Protein AF-A0A956URP0-F1 (afdb_monomer)

pLDDT: mean 77.07, std 15.55, range [36.69, 97.06]

Sequence (169 aa):
MEPCAAPTASGQPCRWKKDQCPVPAHARWRERQRGQHPAAPRPEMAPIPVPGDQSLPLPVQARDIPGVAWWAVEQLATGGMEGREGGVYSTLLRVLLACNPEDGADADVLAEIELRGRLMHGLPPSTPGQWNLLETRFSVEAVTEVRRWAALFEADALDVVDPSLFRDR

Foldseek 3Di:
DDALQDQDPVRGGHRHRNVPDPDVVSVVVVVVVVPDDPPDPPPPPPPPPPPPDPPDPPCVVVVPLVVLLVVLVVCVVVVVDDPVRSVVSVLVSLLSVQPDPPPPRDPLSVLVSVLVVCVVVLHADDDPVSLVNCVVPDDPVVSVVSVVSNVVVVVVVVVVVDPVVPPPD

Nearest PDB structures (foldseek):
  4v8p-assembly4_GO  TM=3.324E-01  e=3.232E+00  Tetrahymena thermophila
  4v8p-assembly1_BO  TM=2.557E-01  e=1.927E+00  Tetrahymena thermophila
  4v8p-assembly3_EO  TM=3.461E-01  e=4.831E+00  Tetrahymena thermophila

Mean predicted aligned error: 17.93 Å

Secondary structure (DSSP, 8-state):
--B--PBPTTSPBP-SBGGG---HHHHHHHHHHHHS---------------TT----HHHHTT-HHHHHHHHHHHHHHTSS-HHHHHHHHHHHHHHHHT-GGG---HHHHHHHHHHHHHHTT----SHHHHHHHHHHS-HHHHHHHHHHHHHHHHHHHHHH-TTTTTT-

Radius of gyration: 25.31 Å; Cα contacts (8 Å, |Δi|>4): 95; chains: 1; bounding box: 33×64×54 Å

Structure (mmCIF, N/CA/C/O backbone):
data_AF-A0A956URP0-F1
#
_entry.id   AF-A0A956URP0-F1
#
loop_
_atom_site.group_PDB
_atom_site.id
_atom_site.type_symbol
_atom_site.label_atom_id
_atom_site.label_alt_id
_atom_site.label_comp_id
_atom_site.label_asym_id
_atom_site.label_entity_id
_atom_site.label_seq_id
_atom_site.pdbx_PDB_ins_code
_atom_site.Cartn_x
_atom_site.Cartn_y
_atom_site.Cartn_z
_atom_site.occupancy
_atom_site.B_iso_or_equiv
_atom_site.auth_seq_id
_atom_site.auth_comp_id
_atom_site.auth_asym_id
_atom_site.auth_atom_id
_atom_site.pdbx_PDB_model_num
ATOM 1 N N . MET A 1 1 ? 11.713 -50.446 14.940 1.00 73.12 1 MET A N 1
ATOM 2 C CA . MET A 1 1 ? 10.733 -49.656 15.723 1.00 73.12 1 MET A CA 1
ATOM 3 C C . MET A 1 1 ? 10.700 -48.261 15.139 1.00 73.12 1 MET A C 1
ATOM 5 O O . MET A 1 1 ? 11.759 -47.656 15.035 1.00 73.12 1 MET A O 1
ATOM 9 N N . GLU A 1 2 ? 9.530 -47.783 14.723 1.00 85.88 2 GLU A N 1
ATOM 10 C CA . GLU A 1 2 ? 9.404 -46.454 14.117 1.00 85.88 2 GLU A CA 1
ATOM 11 C C . GLU A 1 2 ? 9.597 -45.342 15.169 1.00 85.88 2 GLU A C 1
ATOM 13 O O . GLU A 1 2 ? 9.026 -45.426 16.268 1.00 85.88 2 GLU A O 1
ATOM 18 N N . PRO A 1 3 ? 10.397 -44.304 14.873 1.00 90.00 3 PRO A N 1
ATOM 19 C CA . PRO A 1 3 ? 10.468 -43.111 15.706 1.00 90.00 3 PRO A CA 1
ATOM 20 C C . PRO A 1 3 ? 9.177 -42.285 15.593 1.00 90.00 3 PRO A C 1
ATOM 22 O O . PRO A 1 3 ? 8.418 -42.391 14.635 1.00 90.00 3 PRO A O 1
ATOM 25 N N . CYS A 1 4 ? 8.927 -41.442 16.591 1.00 90.62 4 CYS A N 1
ATOM 26 C CA . CYS A 1 4 ? 7.770 -40.557 16.677 1.00 90.62 4 CYS A CA 1
ATOM 27 C C . CYS A 1 4 ? 7.693 -39.557 15.511 1.00 90.62 4 CYS A C 1
ATOM 29 O O . CYS A 1 4 ? 6.600 -39.319 15.000 1.00 90.62 4 CYS A O 1
ATOM 31 N N . ALA A 1 5 ? 8.834 -38.967 15.134 1.00 91.38 5 ALA A N 1
ATOM 32 C CA . ALA A 1 5 ? 9.014 -38.011 14.036 1.00 91.38 5 ALA A CA 1
ATOM 33 C C . ALA A 1 5 ? 8.192 -36.704 14.100 1.00 91.38 5 ALA A C 1
ATOM 35 O O . ALA A 1 5 ? 8.392 -35.833 13.259 1.00 91.38 5 ALA A O 1
ATOM 36 N N . ALA A 1 6 ? 7.329 -36.516 15.103 1.00 89.25 6 ALA A N 1
ATOM 37 C CA . ALA A 1 6 ? 6.600 -35.264 15.297 1.00 89.25 6 ALA A CA 1
ATOM 38 C C . ALA A 1 6 ? 7.568 -34.080 15.516 1.00 89.25 6 ALA A C 1
ATOM 40 O O . ALA A 1 6 ? 8.585 -34.264 16.196 1.00 89.25 6 ALA A O 1
ATOM 41 N N . PRO A 1 7 ? 7.275 -32.886 14.972 1.00 92.88 7 PRO A N 1
ATOM 42 C CA . PRO A 1 7 ? 8.137 -31.718 15.125 1.00 92.88 7 PRO A CA 1
ATOM 43 C C . PRO A 1 7 ? 8.161 -31.243 16.584 1.00 92.88 7 PRO A C 1
ATOM 45 O O . PRO A 1 7 ? 7.116 -31.112 17.221 1.00 92.88 7 PRO A O 1
ATOM 48 N N . THR A 1 8 ? 9.355 -30.987 17.118 1.00 90.12 8 THR A N 1
ATOM 49 C CA . THR A 1 8 ? 9.550 -30.384 18.445 1.00 90.12 8 THR A CA 1
ATOM 50 C C . THR A 1 8 ? 9.519 -28.854 18.366 1.00 90.12 8 THR A C 1
ATOM 52 O O . THR A 1 8 ? 9.571 -28.277 17.283 1.00 90.12 8 THR A O 1
ATOM 55 N N . ALA A 1 9 ? 9.513 -28.173 19.519 1.00 85.19 9 ALA A N 1
ATOM 56 C CA . ALA A 1 9 ? 9.596 -26.707 19.586 1.00 85.19 9 ALA A CA 1
ATOM 57 C C . ALA A 1 9 ? 10.854 -26.125 18.905 1.00 85.19 9 ALA A C 1
ATOM 59 O O . ALA A 1 9 ? 10.840 -24.989 18.450 1.00 85.19 9 ALA A O 1
ATOM 60 N N . SER A 1 10 ? 11.931 -26.909 18.797 1.00 86.50 10 SER A N 1
ATOM 61 C CA . SER A 1 10 ? 13.161 -26.538 18.084 1.00 86.50 10 SER A CA 1
ATOM 62 C C . SER A 1 10 ? 13.133 -26.851 16.580 1.00 86.50 10 SER A C 1
ATOM 64 O O . SER A 1 10 ? 14.160 -26.735 15.915 1.00 86.50 10 SER A O 1
ATOM 66 N N . GLY A 1 11 ? 11.999 -27.312 16.042 1.00 85.31 11 GLY A N 1
ATOM 67 C CA . GLY A 1 11 ? 11.838 -27.689 14.634 1.00 85.31 11 GLY A CA 1
ATOM 68 C C . GLY A 1 11 ? 12.468 -29.032 14.245 1.00 85.31 11 GLY A C 1
ATOM 69 O O . GLY A 1 11 ? 12.371 -29.443 13.093 1.00 85.31 11 GLY A O 1
ATOM 70 N N . GLN A 1 12 ? 13.097 -29.743 15.185 1.00 91.81 12 GLN A N 1
ATOM 71 C CA . GLN A 1 12 ? 13.715 -31.049 14.938 1.00 91.81 12 GLN A CA 1
ATOM 72 C C . GLN A 1 12 ? 12.698 -32.194 15.111 1.00 91.81 12 GLN A C 1
ATOM 74 O O . GLN A 1 12 ? 11.746 -32.066 15.882 1.00 91.81 12 GLN A O 1
ATOM 79 N N . PRO A 1 13 ? 12.873 -33.347 14.439 1.00 90.00 13 PRO A N 1
ATOM 80 C CA . PRO A 1 13 ? 11.963 -34.476 14.598 1.00 90.00 13 PRO A CA 1
ATOM 81 C C . PRO A 1 13 ? 12.166 -35.184 15.944 1.00 90.00 13 PRO A C 1
ATOM 83 O O . PRO A 1 13 ? 13.289 -35.457 16.382 1.00 90.00 13 PRO A O 1
ATOM 86 N N . CYS A 1 14 ? 11.061 -35.543 16.597 1.00 92.06 14 CYS A N 1
ATOM 87 C CA . CYS A 1 14 ? 11.074 -36.278 17.855 1.00 92.06 14 CYS A CA 1
ATOM 88 C C . CYS A 1 14 ? 11.688 -37.679 17.681 1.00 92.06 14 CYS A C 1
ATOM 90 O O . CYS A 1 14 ? 11.222 -38.487 16.875 1.00 92.06 14 CYS A O 1
ATOM 92 N N . ARG A 1 15 ? 12.701 -37.990 18.501 1.00 94.00 15 ARG A N 1
ATOM 93 C CA . ARG A 1 15 ? 13.474 -39.246 18.433 1.00 94.00 15 ARG A CA 1
ATOM 94 C C . ARG A 1 15 ? 12.940 -40.382 19.311 1.00 94.00 15 ARG A C 1
ATOM 96 O O . ARG A 1 15 ? 13.458 -41.493 19.243 1.00 94.00 15 ARG A O 1
ATOM 103 N N . TRP A 1 16 ? 11.925 -40.127 20.137 1.00 92.06 16 TRP A N 1
ATOM 104 C CA . TRP A 1 16 ? 11.304 -41.167 20.963 1.00 92.06 16 TRP A CA 1
ATOM 105 C C . TRP A 1 16 ? 10.658 -42.246 20.096 1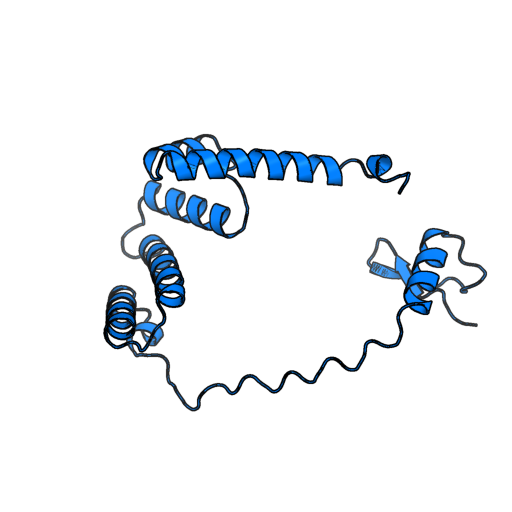.00 92.06 16 TRP A C 1
ATOM 107 O O . TRP A 1 16 ? 10.167 -41.957 19.006 1.00 92.06 16 TRP A O 1
ATOM 117 N N . LYS A 1 17 ? 10.601 -43.482 20.597 1.00 90.62 17 LYS A N 1
ATOM 118 C CA . LYS A 1 17 ? 9.817 -44.546 19.958 1.00 90.62 17 LYS A CA 1
ATOM 119 C C . LYS A 1 17 ? 8.337 -44.151 19.945 1.00 90.62 17 LYS A C 1
ATOM 121 O O . LYS A 1 17 ? 7.843 -43.599 20.927 1.00 90.62 17 LYS A O 1
ATOM 126 N N . LYS A 1 18 ? 7.639 -44.433 18.842 1.00 87.06 18 LYS A N 1
ATOM 127 C CA . LYS A 1 18 ? 6.239 -44.032 18.596 1.00 87.06 18 LYS A CA 1
ATOM 128 C C . LYS A 1 18 ? 5.293 -44.336 19.767 1.00 87.06 18 LYS A C 1
ATOM 130 O O . LYS A 1 18 ? 4.550 -43.445 20.175 1.00 87.06 18 LYS A O 1
ATOM 135 N N . ASP A 1 19 ? 5.402 -45.529 20.349 1.00 89.56 19 ASP A N 1
ATOM 136 C CA . ASP A 1 19 ? 4.528 -46.011 21.434 1.00 89.56 19 ASP A CA 1
ATOM 137 C C . ASP A 1 19 ? 5.022 -45.636 22.843 1.00 89.56 19 ASP A C 1
ATOM 139 O O . ASP A 1 19 ? 4.373 -45.939 23.836 1.00 89.56 19 ASP A O 1
ATOM 143 N N . GLN A 1 20 ? 6.179 -44.974 22.942 1.00 91.62 20 GLN A N 1
ATOM 144 C CA . GLN A 1 20 ? 6.798 -44.557 24.208 1.00 91.62 20 GLN A CA 1
ATOM 145 C C . GLN A 1 20 ? 6.994 -43.040 24.283 1.00 91.62 20 GLN A C 1
ATOM 147 O O . GLN A 1 20 ? 7.687 -42.546 25.166 1.00 91.62 20 GLN A O 1
ATOM 152 N N . CYS A 1 21 ? 6.448 -42.282 23.329 1.00 90.25 21 CYS A N 1
ATOM 153 C CA . CYS A 1 21 ? 6.606 -40.837 23.312 1.00 90.25 21 CYS A CA 1
ATOM 154 C C . CYS A 1 21 ? 5.754 -40.211 24.430 1.00 90.25 21 CYS A C 1
ATOM 156 O O . CYS A 1 21 ? 4.528 -40.317 24.364 1.00 90.25 21 CYS A O 1
ATOM 158 N N . PRO A 1 22 ? 6.360 -39.516 25.412 1.00 91.88 22 PRO A N 1
ATOM 159 C CA . PRO A 1 22 ? 5.632 -39.001 26.572 1.00 91.88 22 PRO A CA 1
ATOM 160 C C . PRO A 1 22 ? 4.809 -37.745 26.258 1.00 91.88 22 PRO A C 1
ATOM 162 O O . PRO A 1 22 ? 4.131 -37.232 27.138 1.00 91.88 22 PRO A O 1
ATOM 165 N N . VAL A 1 23 ? 4.886 -37.218 25.030 1.00 90.81 23 VAL A N 1
ATOM 166 C CA . VAL A 1 23 ? 4.262 -35.950 24.634 1.00 90.81 23 VAL A CA 1
ATOM 167 C C . VAL A 1 23 ? 2.902 -36.226 23.976 1.00 90.81 23 VAL A C 1
ATOM 169 O O . VAL A 1 23 ? 2.871 -36.666 22.821 1.00 90.81 23 VAL A O 1
ATOM 172 N N . PRO A 1 24 ? 1.763 -35.927 24.633 1.00 87.00 24 PRO 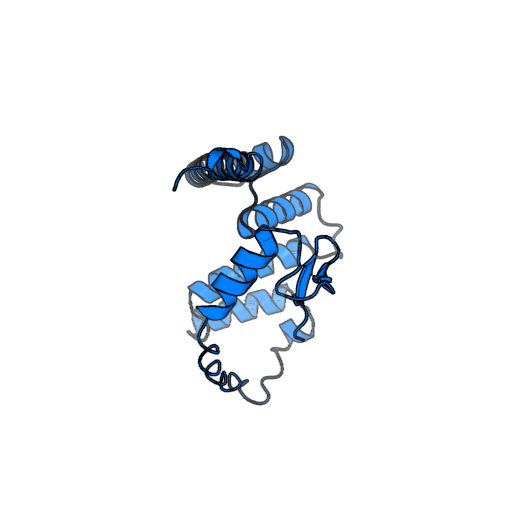A N 1
ATOM 173 C CA . PRO A 1 24 ? 0.436 -36.252 24.099 1.00 87.00 24 PRO A CA 1
ATOM 174 C C . PRO A 1 24 ? 0.118 -35.534 22.780 1.00 87.00 24 PRO A C 1
ATOM 176 O O . PRO A 1 24 ? -0.539 -36.089 21.900 1.00 87.00 24 PRO A O 1
ATOM 179 N N . ALA A 1 25 ? 0.648 -34.320 22.588 1.00 86.62 25 ALA A N 1
ATOM 180 C CA . ALA A 1 25 ? 0.493 -33.564 21.345 1.00 86.62 25 ALA A CA 1
ATOM 181 C C . ALA A 1 25 ? 1.086 -34.296 20.126 1.00 86.62 25 ALA A C 1
ATOM 183 O O . ALA A 1 25 ? 0.539 -34.209 19.025 1.00 86.62 25 ALA A O 1
ATOM 184 N N . HIS A 1 26 ? 2.155 -35.079 20.316 1.00 90.69 26 HIS A N 1
ATOM 185 C CA . HIS A 1 26 ? 2.747 -35.870 19.240 1.00 90.69 26 HIS A CA 1
ATOM 186 C C . HIS A 1 26 ? 1.845 -37.035 18.812 1.00 90.69 26 HIS A C 1
ATOM 188 O O . HIS A 1 26 ? 1.843 -37.396 17.637 1.00 90.69 26 HIS A O 1
ATOM 194 N N . ALA A 1 27 ? 1.057 -37.613 19.727 1.00 85.69 27 ALA A N 1
ATOM 195 C CA . ALA A 1 27 ? 0.080 -38.644 19.377 1.00 85.69 27 ALA A CA 1
ATOM 196 C C . ALA A 1 27 ? -1.015 -38.081 18.456 1.00 85.69 27 ALA A C 1
ATOM 198 O O . ALA A 1 27 ? -1.244 -38.627 17.377 1.00 85.69 27 ALA A O 1
ATOM 199 N N . ARG A 1 28 ? -1.573 -36.914 18.809 1.00 84.75 28 ARG A N 1
ATOM 200 C CA . ARG A 1 28 ? -2.571 -36.197 17.993 1.00 84.75 28 ARG A CA 1
ATOM 201 C C . ARG A 1 28 ? -2.020 -35.741 16.639 1.00 84.75 28 ARG A C 1
ATOM 203 O O . ARG A 1 28 ? -2.733 -35.747 15.640 1.00 84.75 28 ARG A O 1
ATOM 210 N N . TRP A 1 29 ? -0.749 -35.329 16.578 1.00 86.25 29 TRP A N 1
ATOM 211 C CA . TRP A 1 29 ? -0.082 -35.017 15.307 1.00 86.25 29 TRP A CA 1
ATOM 212 C C . TRP A 1 29 ? -0.020 -36.252 14.395 1.00 86.25 29 TRP A C 1
ATOM 214 O O . TRP A 1 29 ? -0.406 -36.165 13.232 1.00 86.25 29 TRP A O 1
ATOM 224 N N . ARG A 1 30 ? 0.363 -37.422 14.929 1.00 85.19 30 ARG A N 1
ATOM 225 C CA . ARG A 1 30 ? 0.405 -38.681 14.160 1.00 85.19 30 ARG A CA 1
ATOM 226 C C . ARG A 1 30 ? -0.976 -39.152 13.702 1.00 85.19 30 ARG A C 1
ATOM 228 O O . ARG A 1 30 ? -1.087 -39.744 12.635 1.00 85.19 30 ARG A O 1
ATOM 235 N N . GLU A 1 31 ? -2.020 -38.936 14.497 1.00 82.00 31 GLU A N 1
ATOM 236 C CA . GLU A 1 31 ? -3.405 -39.234 14.099 1.00 82.00 31 GLU A CA 1
ATOM 237 C C . GLU A 1 31 ? -3.868 -38.345 12.942 1.00 82.00 31 GLU A C 1
ATOM 239 O O . GLU A 1 31 ? -4.399 -38.863 11.962 1.00 82.00 31 GLU A O 1
ATOM 244 N N . ARG A 1 32 ? -3.559 -37.040 12.982 1.00 81.06 32 ARG A N 1
ATOM 245 C CA . ARG A 1 32 ? -3.823 -36.120 11.860 1.00 81.06 32 ARG A CA 1
ATOM 246 C C . ARG A 1 32 ? -3.083 -36.523 10.585 1.00 81.06 32 ARG A C 1
ATOM 248 O O . ARG A 1 32 ? -3.661 -36.459 9.508 1.00 81.06 32 ARG A O 1
ATOM 255 N N . GLN A 1 33 ? -1.841 -36.992 10.709 1.00 80.88 33 GLN A N 1
ATOM 256 C CA . GLN A 1 33 ? -1.064 -37.511 9.578 1.00 80.88 33 GLN A CA 1
ATOM 257 C C . GLN A 1 33 ? -1.623 -38.839 9.036 1.00 80.88 33 GLN A C 1
ATOM 259 O O . GLN A 1 33 ? -1.568 -39.072 7.838 1.00 80.88 33 GLN A O 1
ATOM 264 N N . ARG A 1 34 ? -2.210 -39.697 9.886 1.00 74.25 34 ARG A N 1
ATOM 265 C CA . ARG A 1 34 ? -2.844 -40.958 9.450 1.00 74.25 34 ARG A CA 1
ATOM 266 C C . ARG A 1 34 ? -4.139 -40.755 8.657 1.00 74.25 34 ARG A C 1
ATOM 268 O O . ARG A 1 34 ? -4.463 -41.610 7.843 1.00 74.25 34 ARG A O 1
ATOM 275 N N . GLY A 1 35 ? -4.862 -39.659 8.896 1.00 65.81 35 GLY A N 1
ATOM 276 C CA . GLY A 1 35 ? -6.058 -39.279 8.131 1.00 65.81 35 GLY A CA 1
ATOM 277 C C . GLY A 1 35 ? -5.764 -38.462 6.867 1.00 65.81 35 GLY A C 1
ATOM 278 O O . GLY A 1 35 ? -6.636 -38.316 6.013 1.00 65.81 35 GLY A O 1
ATOM 279 N N . GLN A 1 36 ? -4.541 -37.945 6.722 1.00 59.47 36 GLN A N 1
ATOM 280 C CA . GLN A 1 36 ? -4.076 -37.380 5.463 1.00 59.47 36 GLN A CA 1
ATOM 281 C C . GLN A 1 36 ? -3.733 -38.549 4.538 1.00 59.47 36 GLN A C 1
ATOM 283 O O . GLN A 1 36 ? -2.650 -39.128 4.610 1.00 59.47 36 GLN A O 1
ATOM 288 N N . HIS A 1 37 ? -4.678 -38.907 3.663 1.00 53.88 37 HIS A N 1
ATOM 289 C CA . HIS A 1 37 ? -4.347 -39.627 2.435 1.00 53.88 37 HIS A CA 1
ATOM 290 C C . HIS A 1 37 ? -3.105 -38.973 1.810 1.00 53.88 37 HIS A C 1
ATOM 292 O O . HIS A 1 37 ? -2.988 -37.744 1.906 1.00 53.88 37 HIS A O 1
ATOM 298 N N . PRO A 1 38 ? -2.182 -39.743 1.192 1.00 53.50 38 PRO A N 1
ATOM 299 C CA . PRO A 1 38 ? -1.079 -39.141 0.454 1.00 53.50 38 PRO A CA 1
ATOM 300 C C . PRO A 1 38 ? -1.696 -38.072 -0.434 1.00 53.50 38 PRO A C 1
ATOM 302 O O . PRO A 1 38 ? -2.637 -38.377 -1.172 1.00 53.50 38 PRO A O 1
ATOM 305 N N . ALA A 1 39 ? -1.265 -36.818 -0.245 1.00 52.75 39 ALA A N 1
ATOM 306 C CA . ALA A 1 39 ? -1.786 -35.701 -1.010 1.00 52.75 39 ALA A CA 1
ATOM 307 C C . ALA A 1 39 ? -1.819 -36.166 -2.462 1.00 52.75 39 ALA A C 1
ATOM 309 O O . ALA A 1 39 ? -0.788 -36.634 -2.961 1.00 52.75 39 ALA A O 1
ATOM 310 N N . ALA A 1 40 ? -3.006 -36.142 -3.085 1.00 51.38 40 ALA A N 1
ATOM 311 C CA . ALA A 1 40 ? -3.118 -36.422 -4.508 1.00 51.38 40 ALA A CA 1
ATOM 312 C C . ALA A 1 40 ? -1.967 -35.666 -5.178 1.00 51.38 40 ALA A C 1
ATOM 314 O O . ALA A 1 40 ? -1.750 -34.510 -4.785 1.00 51.38 40 ALA A O 1
ATOM 315 N N . PRO A 1 41 ? -1.172 -36.320 -6.051 1.00 51.72 41 PRO A N 1
ATOM 316 C CA . PRO A 1 41 ? -0.010 -35.686 -6.650 1.00 51.72 41 PRO A CA 1
ATOM 317 C C . PRO A 1 41 ? -0.463 -34.314 -7.107 1.00 51.72 41 PRO A C 1
ATOM 319 O O . PRO A 1 41 ? -1.443 -34.205 -7.849 1.00 51.72 41 PRO A O 1
ATOM 322 N N . ARG A 1 42 ? 0.154 -33.285 -6.511 1.00 44.12 42 ARG A N 1
ATOM 323 C CA . ARG A 1 42 ? -0.163 -31.889 -6.792 1.00 44.12 42 ARG A CA 1
ATOM 324 C C . ARG A 1 42 ? -0.215 -31.826 -8.315 1.00 44.12 42 ARG A C 1
ATOM 326 O O . ARG A 1 42 ? 0.787 -32.257 -8.894 1.00 44.12 42 ARG A O 1
ATOM 333 N N . PRO A 1 43 ? -1.351 -31.455 -8.946 1.00 46.31 43 PRO A N 1
ATOM 334 C CA . PRO A 1 43 ? -1.419 -31.436 -10.397 1.00 46.31 43 PRO A CA 1
ATOM 335 C C . PRO A 1 43 ? -0.185 -30.675 -10.834 1.00 46.31 43 PRO A C 1
ATOM 337 O O . PRO A 1 43 ? 0.050 -29.575 -10.323 1.00 46.31 43 PRO A O 1
ATOM 340 N N . GLU A 1 44 ? 0.668 -31.352 -11.602 1.00 48.66 44 GLU A N 1
ATOM 341 C CA . GLU A 1 44 ? 1.907 -30.785 -12.094 1.00 48.66 44 GLU A CA 1
ATOM 342 C C . GLU A 1 44 ? 1.482 -29.469 -12.723 1.00 48.66 44 GLU A C 1
ATOM 344 O O . GLU A 1 44 ? 0.709 -29.461 -13.685 1.00 48.66 44 GLU A O 1
ATOM 349 N N . MET A 1 45 ? 1.809 -28.356 -12.055 1.00 43.38 45 MET A N 1
ATOM 350 C CA . MET A 1 45 ? 1.472 -27.050 -12.581 1.00 43.38 45 MET A CA 1
ATOM 351 C C . MET A 1 45 ? 2.254 -27.004 -13.870 1.00 43.38 45 MET A C 1
ATOM 353 O O . MET A 1 45 ? 3.481 -26.888 -13.827 1.00 43.38 45 MET A O 1
ATOM 357 N N . ALA A 1 46 ? 1.547 -27.178 -14.989 1.00 45.62 46 ALA A N 1
ATOM 358 C CA . ALA A 1 46 ? 2.126 -26.966 -16.293 1.00 45.62 46 ALA A CA 1
ATOM 359 C C . ALA A 1 46 ? 2.869 -25.633 -16.180 1.00 45.62 46 ALA A C 1
ATOM 361 O O . ALA A 1 46 ? 2.260 -24.670 -15.687 1.00 45.62 46 ALA A O 1
ATOM 362 N N . PRO A 1 47 ? 4.179 -25.589 -16.483 1.00 42.62 47 PRO A N 1
ATOM 363 C CA . PRO A 1 47 ? 4.924 -24.348 -16.412 1.00 42.62 47 PRO A CA 1
ATOM 364 C C . PRO A 1 47 ? 4.093 -23.309 -17.146 1.00 42.62 47 PRO A C 1
ATOM 366 O O . PRO A 1 47 ? 3.714 -23.539 -18.296 1.00 42.62 47 PRO A O 1
ATOM 369 N N . ILE A 1 48 ? 3.713 -22.240 -16.434 1.00 47.41 48 ILE A N 1
ATOM 370 C CA . ILE A 1 48 ? 2.965 -21.135 -17.030 1.00 47.41 48 ILE A CA 1
ATOM 371 C C . ILE A 1 48 ? 3.781 -20.770 -18.266 1.00 47.41 48 ILE A C 1
ATOM 373 O O . ILE A 1 48 ? 4.961 -20.449 -18.094 1.00 47.41 48 ILE A O 1
ATOM 377 N N . PRO A 1 49 ? 3.240 -20.934 -19.487 1.00 36.69 49 PRO A N 1
ATOM 378 C CA . PRO A 1 49 ? 4.007 -20.676 -20.685 1.00 36.69 49 PRO A CA 1
ATOM 379 C C . PRO A 1 49 ? 4.432 -19.219 -20.606 1.00 36.69 49 PRO A C 1
ATOM 381 O O . PRO A 1 49 ? 3.599 -18.324 -20.708 1.00 36.69 49 PRO A O 1
ATOM 384 N N . VAL A 1 50 ? 5.717 -18.993 -20.335 1.00 44.00 50 VAL A N 1
ATOM 385 C CA . VAL A 1 50 ? 6.315 -17.667 -20.412 1.00 44.00 50 VAL A CA 1
ATOM 386 C C . VAL A 1 50 ? 6.231 -17.323 -21.894 1.00 44.00 50 VAL A C 1
ATOM 388 O O . VAL A 1 50 ? 6.844 -18.041 -22.693 1.00 44.00 50 VAL A O 1
ATOM 391 N N . PRO A 1 51 ? 5.420 -16.332 -22.305 1.00 40.38 51 PRO A N 1
ATOM 392 C CA . PRO A 1 51 ? 5.339 -15.964 -23.709 1.00 40.38 51 PRO A CA 1
ATOM 393 C C . PRO A 1 51 ? 6.758 -15.664 -24.201 1.00 40.38 51 PRO A C 1
ATOM 395 O O . PRO A 1 51 ? 7.499 -14.933 -23.542 1.00 40.38 51 PRO A O 1
ATOM 398 N N . GLY A 1 52 ? 7.156 -16.317 -25.296 1.00 43.47 52 GLY A N 1
ATOM 399 C CA . GLY A 1 52 ? 8.536 -16.324 -25.776 1.00 43.47 52 GLY A CA 1
ATOM 400 C C . GLY A 1 52 ? 9.109 -14.923 -25.975 1.00 43.47 52 GLY A C 1
ATOM 401 O O . GLY A 1 52 ? 8.382 -14.018 -26.363 1.00 43.47 52 GLY A O 1
ATOM 402 N N . ASP A 1 53 ? 10.404 -14.785 -25.685 1.00 48.81 53 ASP A N 1
ATOM 403 C CA . ASP A 1 53 ? 11.289 -13.647 -25.982 1.00 48.81 53 ASP A CA 1
ATOM 404 C C . ASP A 1 53 ? 10.641 -12.249 -25.961 1.00 48.81 53 ASP A C 1
ATOM 406 O O . ASP A 1 53 ? 10.913 -11.392 -26.801 1.00 48.81 53 ASP A O 1
ATOM 410 N N . GLN A 1 54 ? 9.768 -11.984 -24.987 1.00 53.31 54 GLN A N 1
ATOM 411 C CA . GLN A 1 54 ? 9.337 -10.622 -24.711 1.00 53.31 54 GLN A CA 1
ATOM 412 C C . GLN A 1 54 ? 10.398 -9.995 -23.825 1.00 53.31 54 GLN A C 1
ATOM 414 O O . GLN A 1 54 ? 10.275 -9.944 -22.600 1.00 53.31 54 GLN A O 1
ATOM 419 N N . SER A 1 55 ? 11.483 -9.546 -24.460 1.00 67.31 55 SER A N 1
ATOM 420 C CA . SER A 1 55 ? 12.343 -8.544 -23.844 1.00 67.31 55 SER A CA 1
ATOM 421 C C . SER A 1 55 ? 11.430 -7.462 -23.259 1.00 67.31 55 SER A C 1
ATOM 423 O O . SER A 1 55 ? 10.545 -6.950 -23.949 1.00 67.31 55 SER A O 1
ATOM 425 N N . LEU A 1 56 ? 11.560 -7.207 -21.952 1.00 66.88 56 LEU A N 1
ATOM 426 C CA . LEU A 1 56 ? 10.740 -6.210 -21.263 1.00 66.88 56 LEU A CA 1
ATOM 427 C C . LEU A 1 56 ? 10.770 -4.905 -22.076 1.00 66.88 56 LEU A C 1
ATOM 429 O O . LEU A 1 56 ? 11.805 -4.601 -22.667 1.00 66.88 56 LEU A O 1
ATOM 433 N N . PRO A 1 57 ? 9.694 -4.114 -22.147 1.00 74.62 57 PRO A N 1
ATOM 434 C CA . PRO A 1 57 ? 9.739 -2.874 -22.911 1.00 74.62 57 PRO A CA 1
ATOM 435 C C . PRO A 1 57 ? 10.899 -1.996 -22.416 1.00 74.62 57 PRO A C 1
ATOM 437 O O . PRO A 1 57 ? 11.207 -1.971 -21.221 1.00 74.62 57 PRO A O 1
ATOM 440 N N . LEU A 1 58 ? 11.566 -1.301 -23.341 1.00 74.94 58 LEU A N 1
ATOM 441 C CA . LEU A 1 58 ? 12.765 -0.490 -23.082 1.00 74.94 58 LEU A CA 1
ATOM 442 C C . LEU A 1 58 ? 12.670 0.385 -21.818 1.00 74.94 58 LEU A C 1
ATOM 444 O O . LEU A 1 58 ? 13.619 0.355 -21.036 1.00 74.94 58 LEU A O 1
ATOM 448 N N . PRO A 1 59 ? 11.548 1.079 -21.538 1.00 72.19 59 PRO A N 1
ATOM 449 C CA . PRO A 1 59 ? 11.406 1.852 -20.305 1.00 72.19 59 PRO A CA 1
ATOM 450 C C . PRO A 1 59 ? 11.532 1.023 -19.023 1.00 72.19 59 PRO A C 1
ATOM 452 O O . PRO A 1 59 ? 12.135 1.466 -18.049 1.00 72.19 59 PRO A O 1
ATOM 455 N N . VAL A 1 60 ? 11.017 -0.211 -19.024 1.00 75.81 60 VAL A N 1
ATOM 456 C CA . VAL A 1 60 ? 11.128 -1.131 -17.882 1.00 75.81 60 VAL A CA 1
ATOM 457 C C . VAL A 1 60 ? 12.574 -1.594 -17.713 1.00 75.81 60 VAL A C 1
ATOM 459 O O . VAL A 1 60 ? 13.083 -1.608 -16.593 1.00 75.81 60 VAL A O 1
ATOM 462 N N . GLN A 1 61 ? 13.260 -1.928 -18.811 1.00 77.12 61 GLN A N 1
ATOM 463 C CA . GLN A 1 61 ? 14.678 -2.311 -18.764 1.00 77.12 61 GLN A CA 1
ATOM 464 C C . GLN A 1 61 ? 15.568 -1.157 -18.284 1.00 77.12 61 GLN A C 1
ATOM 466 O O . GLN A 1 61 ? 16.462 -1.362 -17.464 1.00 77.12 61 GLN A O 1
ATOM 471 N N . ALA A 1 62 ? 15.295 0.055 -18.769 1.00 77.44 62 ALA A N 1
ATOM 472 C CA . ALA A 1 62 ? 16.022 1.275 -18.438 1.00 77.44 62 ALA A CA 1
ATOM 473 C C . ALA A 1 62 ? 15.667 1.846 -17.056 1.00 77.44 62 ALA A C 1
ATOM 475 O O . ALA A 1 62 ? 16.317 2.788 -16.613 1.00 77.44 62 ALA A O 1
ATOM 476 N N . ARG A 1 63 ? 14.662 1.281 -16.367 1.00 76.38 63 ARG A N 1
ATOM 477 C CA . ARG A 1 63 ? 14.116 1.800 -15.099 1.00 76.38 63 ARG A CA 1
ATOM 478 C C . ARG A 1 63 ? 13.647 3.259 -15.206 1.00 76.38 63 ARG A C 1
ATOM 480 O O . ARG A 1 63 ? 13.674 3.998 -14.226 1.00 76.38 63 ARG A O 1
ATOM 487 N N . ASP A 1 64 ? 13.192 3.651 -16.391 1.00 78.81 64 ASP A N 1
ATOM 488 C CA . ASP A 1 64 ? 12.650 4.975 -16.689 1.00 78.81 64 ASP A CA 1
ATOM 489 C C . ASP A 1 64 ? 11.181 5.026 -16.257 1.00 78.81 64 ASP A C 1
ATOM 491 O O . ASP A 1 64 ? 10.286 4.600 -16.986 1.00 78.81 64 ASP A O 1
ATOM 495 N N . ILE A 1 65 ? 10.927 5.504 -15.037 1.00 80.12 65 ILE A N 1
ATOM 496 C CA . ILE A 1 65 ? 9.580 5.519 -14.453 1.00 80.12 65 ILE A CA 1
ATOM 497 C C . ILE A 1 65 ? 8.588 6.338 -15.304 1.00 80.12 65 ILE A C 1
ATOM 499 O O . ILE A 1 65 ? 7.507 5.809 -15.586 1.00 80.12 65 ILE A O 1
ATOM 503 N N . PRO A 1 66 ? 8.911 7.567 -15.763 1.00 76.62 66 PRO A N 1
ATOM 504 C CA . PRO A 1 66 ? 8.087 8.278 -16.742 1.00 76.62 66 PRO A CA 1
ATOM 505 C C . PRO A 1 66 ? 7.783 7.456 -18.000 1.00 76.62 66 PRO A C 1
ATOM 507 O O . PRO A 1 66 ? 6.628 7.396 -18.428 1.00 76.62 66 PRO A O 1
ATOM 510 N N . GLY A 1 67 ? 8.784 6.782 -18.569 1.00 77.31 67 GLY A N 1
ATOM 511 C CA . GLY A 1 67 ? 8.593 5.929 -19.740 1.00 77.31 67 GLY A CA 1
ATOM 512 C C . GLY A 1 67 ? 7.701 4.711 -19.466 1.00 77.31 67 GLY A C 1
ATOM 513 O O . GLY A 1 67 ? 6.857 4.366 -20.292 1.00 77.31 67 GLY A O 1
ATOM 514 N N . VAL A 1 68 ? 7.822 4.079 -18.292 1.00 81.50 68 VAL A N 1
ATOM 515 C CA . VAL A 1 68 ? 6.944 2.968 -17.877 1.00 81.50 68 VAL A CA 1
ATOM 516 C C . VAL A 1 68 ? 5.509 3.455 -17.675 1.00 8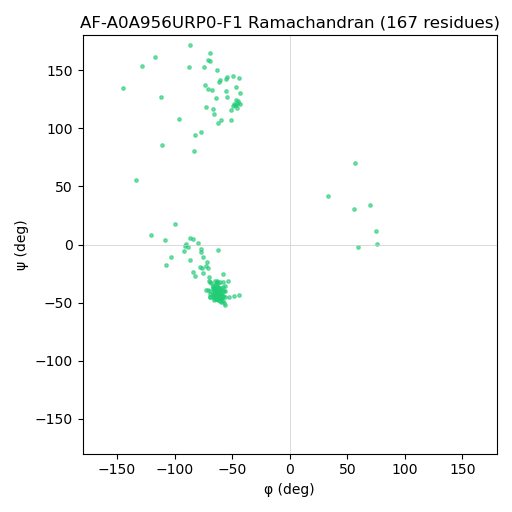1.50 68 VAL A C 1
ATOM 518 O O . VAL A 1 68 ? 4.569 2.744 -18.032 1.00 81.50 68 VAL A O 1
ATOM 521 N N . ALA A 1 69 ? 5.325 4.665 -17.140 1.00 80.69 69 ALA A N 1
ATOM 522 C CA . ALA A 1 69 ? 4.006 5.264 -16.975 1.00 80.69 69 ALA A CA 1
ATOM 523 C C . ALA A 1 69 ? 3.313 5.497 -18.320 1.00 80.69 69 ALA A C 1
ATOM 525 O O . ALA A 1 69 ? 2.158 5.102 -18.484 1.00 80.69 69 ALA A O 1
ATOM 526 N N . TRP A 1 70 ? 4.023 6.070 -19.295 1.00 79.69 70 TRP A N 1
ATOM 527 C CA . TRP A 1 70 ? 3.480 6.275 -20.638 1.00 79.69 70 TRP A CA 1
ATOM 528 C C . TRP A 1 70 ? 3.166 4.967 -21.354 1.00 79.69 70 TRP A C 1
ATOM 530 O O . TRP A 1 70 ? 2.075 4.823 -21.902 1.00 79.69 70 TRP A O 1
ATOM 540 N N . TRP A 1 71 ? 4.056 3.980 -21.264 1.00 87.75 71 TRP A N 1
ATOM 541 C CA . TRP A 1 71 ? 3.801 2.651 -21.813 1.00 87.75 71 TRP A CA 1
ATOM 542 C C . TRP A 1 71 ? 2.540 2.006 -21.212 1.00 87.75 71 TRP A C 1
ATOM 544 O O . TRP A 1 71 ? 1.703 1.482 -21.944 1.00 87.75 71 TRP A O 1
ATOM 554 N N . ALA A 1 72 ? 2.340 2.085 -19.891 1.00 84.25 72 ALA A N 1
ATOM 555 C CA . ALA A 1 72 ? 1.144 1.532 -19.251 1.00 84.25 72 ALA A CA 1
ATOM 556 C C . ALA A 1 72 ? -0.152 2.225 -19.726 1.00 84.25 72 ALA A C 1
ATOM 558 O O . ALA A 1 72 ? -1.171 1.559 -19.920 1.00 84.25 72 ALA A O 1
ATOM 559 N N . VAL A 1 73 ? -0.113 3.544 -19.958 1.00 73.94 73 VAL A N 1
ATOM 560 C CA . VAL A 1 73 ? -1.239 4.302 -20.535 1.00 73.94 73 VAL A CA 1
ATOM 561 C C . VAL A 1 73 ? -1.555 3.828 -21.955 1.00 73.94 73 VAL A C 1
ATOM 563 O O . VAL A 1 73 ? -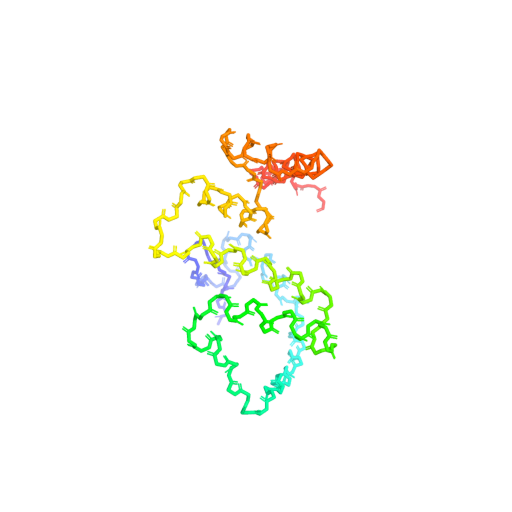2.724 3.611 -22.274 1.00 73.94 73 VAL A O 1
ATOM 566 N N . GLU A 1 74 ? -0.539 3.621 -22.794 1.00 80.75 74 GLU A N 1
ATOM 567 C CA . GLU A 1 74 ? -0.720 3.112 -24.159 1.00 80.75 74 GLU A CA 1
ATOM 568 C C . GLU A 1 74 ? -1.329 1.706 -24.173 1.00 80.75 74 GLU A C 1
ATOM 570 O O . GLU A 1 74 ? -2.261 1.444 -24.937 1.00 80.75 74 GLU A O 1
ATOM 575 N N . GLN A 1 75 ? -0.872 0.811 -23.292 1.00 87.50 75 GLN A N 1
ATOM 576 C CA . GLN A 1 75 ? -1.434 -0.536 -23.180 1.00 87.50 75 GLN A CA 1
ATOM 577 C C . GLN A 1 75 ? -2.906 -0.509 -22.750 1.00 87.50 75 GLN A C 1
ATOM 579 O O . GLN A 1 75 ? -3.721 -1.231 -23.320 1.00 87.50 75 GLN A O 1
ATOM 584 N N . LEU A 1 76 ? -3.279 0.350 -21.797 1.00 80.25 76 LEU A N 1
ATOM 585 C CA . LEU A 1 76 ? -4.681 0.515 -21.397 1.00 80.25 76 LEU A CA 1
ATOM 586 C C . LEU A 1 76 ? -5.540 1.080 -22.534 1.00 80.25 76 LEU A C 1
ATOM 588 O O . LEU A 1 76 ? -6.647 0.600 -22.769 1.00 80.25 76 LEU A O 1
ATOM 592 N N . ALA A 1 77 ? -5.031 2.075 -23.263 1.00 77.88 77 ALA A N 1
ATOM 593 C CA . ALA A 1 77 ? -5.758 2.719 -24.355 1.00 77.88 77 ALA A CA 1
ATOM 594 C C . ALA A 1 77 ? -5.964 1.794 -25.566 1.00 77.88 77 ALA A C 1
ATOM 596 O O . ALA A 1 77 ? -6.986 1.877 -26.245 1.00 77.88 77 ALA A O 1
ATOM 597 N N . THR A 1 78 ? -5.004 0.907 -25.834 1.00 88.94 78 THR A N 1
ATOM 598 C CA . THR A 1 78 ? -5.043 -0.042 -26.960 1.00 88.94 78 THR A CA 1
ATOM 599 C C . THR A 1 78 ? -5.686 -1.385 -26.606 1.00 88.94 78 THR A C 1
ATOM 601 O O . THR A 1 78 ? -5.821 -2.246 -27.473 1.00 88.94 78 THR A O 1
ATOM 604 N N . GLY A 1 79 ? -6.105 -1.574 -25.349 1.00 88.69 79 GLY A N 1
ATOM 605 C CA . GLY A 1 79 ? -6.671 -2.833 -24.858 1.00 88.69 79 GLY A CA 1
ATOM 606 C C . GLY A 1 79 ? -5.635 -3.940 -24.630 1.00 88.69 79 GLY A C 1
ATOM 607 O O . GLY A 1 79 ? -6.009 -5.090 -24.424 1.00 88.69 79 GLY A O 1
ATOM 608 N N . GLY A 1 80 ? -4.342 -3.609 -24.653 1.00 86.25 80 GLY A N 1
ATOM 609 C CA . GLY A 1 80 ? -3.240 -4.508 -24.307 1.00 86.25 80 GLY A CA 1
ATOM 610 C C . GLY A 1 80 ? -3.010 -4.680 -22.799 1.00 86.25 80 GLY A C 1
ATOM 611 O O . GLY A 1 80 ? -2.066 -5.366 -22.416 1.00 86.25 80 GLY A O 1
ATOM 612 N N . MET A 1 81 ? -3.820 -4.035 -21.956 1.00 87.69 81 MET A N 1
ATOM 613 C CA . MET A 1 81 ? -3.836 -4.185 -20.499 1.00 87.69 81 MET A CA 1
ATOM 614 C C . MET A 1 81 ? -5.274 -4.061 -19.988 1.00 87.69 81 MET A C 1
ATOM 616 O O . MET A 1 81 ? -6.005 -3.151 -20.390 1.00 87.69 81 MET A O 1
ATOM 620 N N . GLU A 1 82 ? -5.687 -4.951 -19.085 1.00 88.06 82 GLU A N 1
ATOM 621 C CA . GLU A 1 82 ? -7.005 -4.871 -18.456 1.00 88.06 82 GLU A CA 1
ATOM 622 C C . GLU A 1 82 ? -7.059 -3.750 -17.407 1.00 88.06 82 GLU A C 1
ATOM 624 O O . GLU A 1 82 ? -6.072 -3.422 -16.747 1.00 88.06 82 GLU A O 1
ATOM 629 N N . GLY A 1 83 ? -8.248 -3.192 -17.157 1.00 77.44 83 GLY A N 1
ATOM 630 C CA . GLY A 1 83 ? -8.409 -2.105 -16.181 1.00 77.44 83 GLY A CA 1
ATOM 631 C C . GLY A 1 83 ? -7.939 -2.467 -14.762 1.00 77.44 83 GLY A C 1
ATOM 632 O O . GLY A 1 83 ? -7.404 -1.617 -14.047 1.00 77.44 83 GLY A O 1
ATOM 633 N N . ARG A 1 84 ? -8.073 -3.741 -14.362 1.00 77.62 84 ARG A N 1
ATOM 634 C CA . ARG A 1 84 ? -7.552 -4.239 -13.078 1.00 77.62 84 ARG A CA 1
ATOM 635 C C . ARG A 1 84 ? -6.025 -4.181 -13.028 1.00 77.62 84 ARG A C 1
ATOM 637 O O . ARG A 1 84 ? -5.466 -3.756 -12.018 1.00 77.62 84 ARG A O 1
ATOM 644 N N . GLU A 1 85 ? -5.364 -4.593 -14.105 1.00 78.94 85 GLU A N 1
ATOM 645 C CA . GLU A 1 85 ? -3.907 -4.553 -14.241 1.00 78.94 85 GLU A CA 1
ATOM 646 C C . GLU A 1 85 ? -3.409 -3.102 -14.253 1.00 78.94 85 GLU A C 1
ATOM 648 O O . GLU A 1 85 ? -2.448 -2.777 -13.557 1.00 78.94 85 GLU A O 1
ATOM 653 N N . GLY A 1 86 ? -4.142 -2.202 -14.916 1.00 78.69 86 GLY A N 1
ATOM 654 C CA . GLY A 1 86 ? -3.884 -0.760 -14.891 1.00 78.69 86 GLY A CA 1
ATOM 655 C C . GLY A 1 86 ? -3.901 -0.156 -13.486 1.00 78.69 86 GLY A C 1
ATOM 656 O O . GLY A 1 86 ? -3.043 0.660 -13.146 1.00 78.69 86 GLY A O 1
ATOM 657 N N . GLY A 1 87 ? -4.828 -0.596 -12.628 1.00 73.56 87 GLY A N 1
ATOM 658 C CA . GLY A 1 87 ? -4.873 -0.181 -11.222 1.00 73.56 87 GLY A CA 1
ATOM 659 C C . GLY A 1 87 ? -3.627 -0.598 -10.431 1.00 73.56 87 GLY A C 1
ATOM 660 O O . GLY A 1 87 ? -3.080 0.195 -9.656 1.00 73.56 87 GLY A O 1
ATOM 661 N N . VAL A 1 88 ? -3.138 -1.820 -10.660 1.00 78.25 88 VAL A N 1
ATOM 662 C CA . VAL A 1 88 ? -1.896 -2.324 -10.052 1.00 78.25 88 VAL A CA 1
ATOM 663 C C . VAL A 1 88 ? -0.690 -1.535 -10.564 1.00 78.25 88 VAL A C 1
ATOM 665 O O . VAL A 1 88 ? 0.093 -1.038 -9.754 1.00 78.25 88 VAL A O 1
ATOM 668 N N . TYR A 1 89 ? -0.578 -1.330 -11.880 1.00 79.88 89 TYR A N 1
ATOM 669 C CA . TYR A 1 89 ? 0.506 -0.554 -12.492 1.00 79.88 89 TYR A CA 1
ATOM 670 C C . TYR A 1 89 ? 0.550 0.891 -11.993 1.00 79.88 89 TYR A C 1
ATOM 672 O O . TYR A 1 89 ? 1.609 1.363 -11.591 1.00 79.88 89 TYR A O 1
ATOM 680 N N . SER A 1 90 ? -0.594 1.574 -11.924 1.00 76.31 90 SER A N 1
ATOM 681 C CA . SER A 1 90 ? -0.698 2.921 -11.345 1.00 76.31 90 SER A CA 1
ATOM 682 C C . SER A 1 90 ? -0.191 2.960 -9.899 1.00 76.31 90 SER A C 1
ATOM 684 O O . SER A 1 90 ? 0.465 3.914 -9.482 1.00 76.31 90 SER A O 1
ATOM 686 N N . THR A 1 91 ? -0.499 1.930 -9.111 1.00 75.38 91 THR A N 1
ATOM 687 C CA . THR A 1 91 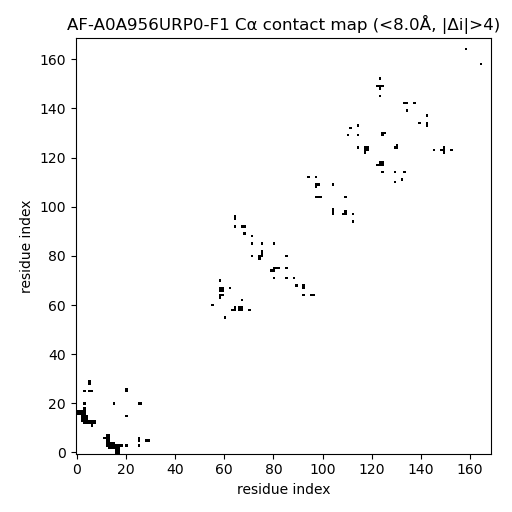? -0.081 1.856 -7.707 1.00 75.38 91 THR A CA 1
ATOM 688 C C . THR A 1 91 ? 1.428 1.653 -7.593 1.00 75.38 91 THR A C 1
ATOM 690 O O . THR A 1 91 ? 2.084 2.381 -6.851 1.00 75.38 91 THR A O 1
ATOM 693 N N . LEU A 1 92 ? 1.993 0.737 -8.383 1.00 78.88 92 LEU A N 1
ATOM 694 C CA . LEU A 1 92 ? 3.436 0.499 -8.440 1.00 78.88 92 LEU A CA 1
ATOM 695 C C . LEU A 1 92 ? 4.199 1.729 -8.940 1.00 78.88 92 LEU A C 1
ATOM 697 O O . LEU A 1 92 ? 5.210 2.089 -8.352 1.00 78.88 92 LEU A O 1
ATOM 701 N N . LEU A 1 93 ? 3.695 2.421 -9.964 1.00 77.81 93 LEU A N 1
ATOM 702 C CA . LEU A 1 93 ? 4.296 3.653 -10.478 1.00 77.81 93 LEU A CA 1
ATOM 703 C C . LEU A 1 93 ? 4.325 4.765 -9.432 1.00 77.81 93 LEU A C 1
ATOM 705 O O . LEU A 1 93 ? 5.334 5.452 -9.319 1.00 77.81 93 LEU A O 1
ATOM 709 N N . ARG A 1 94 ? 3.264 4.923 -8.628 1.00 71.81 94 ARG A N 1
ATOM 710 C CA . ARG A 1 94 ? 3.264 5.883 -7.510 1.00 71.81 94 ARG A CA 1
ATOM 711 C C . ARG A 1 94 ? 4.321 5.540 -6.469 1.00 71.81 94 ARG A C 1
ATOM 713 O O . ARG A 1 94 ? 5.013 6.442 -6.019 1.00 71.81 94 ARG A O 1
ATOM 720 N N . VAL A 1 95 ? 4.460 4.262 -6.114 1.00 69.12 95 VAL A N 1
ATOM 721 C CA . VAL A 1 95 ? 5.507 3.807 -5.185 1.00 69.12 95 VAL A CA 1
ATOM 722 C C . VAL A 1 95 ? 6.890 4.087 -5.770 1.00 69.12 95 VAL A C 1
ATOM 724 O O . VAL A 1 95 ? 7.722 4.678 -5.098 1.00 69.12 95 VAL A O 1
ATOM 727 N N . LEU A 1 96 ? 7.122 3.730 -7.034 1.00 72.31 96 LEU A N 1
ATOM 728 C CA . LEU A 1 96 ? 8.407 3.928 -7.703 1.00 72.31 96 LEU A CA 1
ATOM 729 C C . LEU A 1 96 ? 8.776 5.410 -7.837 1.00 72.31 96 LEU A C 1
ATOM 731 O O . LEU A 1 96 ? 9.909 5.767 -7.532 1.00 72.31 96 LEU A O 1
ATOM 735 N N . LEU A 1 97 ? 7.835 6.269 -8.248 1.00 70.31 97 LEU A N 1
ATOM 736 C CA . LEU A 1 97 ? 8.037 7.723 -8.321 1.00 70.31 97 LEU A CA 1
ATOM 737 C C . LEU A 1 97 ? 8.427 8.295 -6.962 1.00 70.31 97 LEU A C 1
ATOM 739 O O . LEU A 1 97 ? 9.348 9.094 -6.854 1.00 70.31 97 LEU A O 1
ATOM 743 N N . ALA A 1 98 ? 7.729 7.860 -5.925 1.00 64.31 98 ALA A N 1
ATOM 744 C CA . ALA A 1 98 ? 7.925 8.353 -4.581 1.00 64.31 98 ALA A CA 1
ATOM 745 C C . ALA A 1 98 ? 9.202 7.772 -3.922 1.00 64.31 98 ALA A C 1
ATOM 747 O O . ALA A 1 98 ? 9.753 8.370 -3.003 1.00 64.31 98 ALA A O 1
ATOM 748 N N . CYS A 1 99 ? 9.717 6.646 -4.428 1.00 61.69 99 CYS A N 1
ATOM 749 C CA . CYS A 1 99 ? 11.017 6.079 -4.067 1.00 61.69 99 CYS A CA 1
ATOM 750 C C . CYS A 1 99 ? 12.177 6.570 -4.951 1.00 61.69 99 CYS A C 1
ATOM 752 O O . CYS A 1 99 ? 13.298 6.101 -4.745 1.00 61.69 99 CYS A O 1
ATOM 754 N N . ASN A 1 100 ? 11.946 7.450 -5.936 1.00 63.69 100 ASN A N 1
ATOM 755 C CA . ASN A 1 100 ? 13.008 7.912 -6.828 1.00 63.69 100 ASN A CA 1
ATOM 756 C C . ASN A 1 100 ? 14.040 8.746 -6.034 1.00 63.69 100 ASN A C 1
ATOM 758 O O . ASN A 1 100 ? 13.687 9.790 -5.480 1.00 63.69 100 ASN A O 1
ATOM 762 N N . PRO A 1 101 ? 15.304 8.295 -5.938 1.00 52.84 101 PRO A N 1
ATOM 763 C CA . PRO A 1 101 ? 16.314 8.941 -5.105 1.00 52.84 101 PRO A CA 1
ATOM 764 C C . PRO A 1 101 ? 16.875 10.244 -5.692 1.00 52.84 101 PRO A C 1
ATOM 766 O O . PRO A 1 101 ? 17.582 10.944 -4.971 1.00 52.84 101 PRO A O 1
ATOM 769 N N . GLU A 1 102 ? 16.594 10.581 -6.957 1.00 57.09 102 GLU A N 1
ATOM 770 C CA . GLU A 1 102 ? 17.224 11.741 -7.612 1.00 57.09 102 GLU A CA 1
ATOM 771 C C . GLU A 1 102 ? 16.753 13.107 -7.087 1.00 57.09 102 GLU A C 1
ATOM 773 O O . GLU A 1 102 ? 17.517 14.063 -7.180 1.00 57.09 102 GLU A O 1
ATOM 778 N N . ASP A 1 103 ? 15.588 13.195 -6.435 1.00 50.59 103 ASP A N 1
ATOM 779 C CA . ASP A 1 103 ? 15.062 14.470 -5.915 1.00 50.59 103 ASP A CA 1
ATOM 780 C C . ASP A 1 103 ? 15.097 14.602 -4.386 1.00 50.59 103 ASP A C 1
ATOM 782 O O . ASP A 1 103 ? 14.633 15.603 -3.846 1.00 50.59 103 ASP A O 1
ATOM 786 N N . GLY A 1 104 ? 15.662 13.626 -3.662 1.00 50.94 104 GLY A N 1
ATOM 787 C CA . GLY A 1 104 ? 15.579 13.613 -2.200 1.00 50.94 104 GLY A CA 1
ATOM 788 C C . GLY A 1 104 ? 14.115 13.636 -1.766 1.00 50.94 104 GLY A C 1
ATOM 789 O O . GLY A 1 104 ? 13.629 14.660 -1.296 1.00 50.94 104 GLY A O 1
ATOM 790 N N . ALA A 1 105 ? 13.411 12.521 -1.991 1.00 58.34 105 ALA A N 1
ATOM 791 C CA . ALA A 1 105 ? 11.978 12.409 -1.743 1.00 58.34 105 ALA A CA 1
ATOM 792 C C . ALA A 1 105 ? 11.592 13.062 -0.407 1.00 58.34 105 ALA A C 1
ATOM 794 O O . ALA A 1 105 ? 12.109 12.691 0.651 1.00 58.34 105 ALA A O 1
ATOM 795 N N . ASP A 1 106 ? 10.706 14.057 -0.498 1.00 72.94 106 ASP A N 1
ATOM 796 C CA . ASP A 1 106 ? 10.152 14.780 0.641 1.00 72.94 106 ASP A CA 1
ATOM 797 C C . ASP A 1 106 ? 9.707 13.769 1.711 1.00 72.94 106 ASP A C 1
ATOM 799 O O . ASP A 1 106 ? 9.100 12.737 1.399 1.00 72.94 106 ASP A O 1
ATOM 803 N N . ALA A 1 107 ? 10.035 14.034 2.976 1.00 78.69 107 ALA A N 1
ATOM 804 C CA . ALA A 1 107 ? 9.696 13.149 4.086 1.00 78.69 107 ALA A CA 1
ATOM 805 C C . ALA A 1 107 ? 8.187 12.837 4.123 1.00 78.69 107 ALA A C 1
ATOM 807 O O . ALA A 1 107 ? 7.797 11.719 4.468 1.00 78.69 107 ALA A O 1
ATOM 808 N N . ASP A 1 108 ? 7.354 13.785 3.684 1.00 76.69 108 ASP A N 1
ATOM 809 C CA . ASP A 1 108 ? 5.907 13.612 3.563 1.00 76.69 108 ASP A CA 1
ATOM 810 C C . ASP A 1 108 ? 5.522 12.582 2.488 1.00 76.69 108 ASP A C 1
ATOM 812 O O . ASP A 1 108 ? 4.590 11.795 2.670 1.00 76.69 108 ASP A O 1
ATOM 816 N N . VAL A 1 109 ? 6.263 12.542 1.378 1.00 75.44 109 VAL A N 1
ATOM 817 C CA . VAL A 1 109 ? 6.050 11.589 0.281 1.00 75.44 109 VAL A CA 1
ATOM 818 C C . VAL A 1 109 ? 6.430 10.179 0.725 1.00 75.44 109 VAL A C 1
ATOM 820 O O . VAL A 1 109 ? 5.661 9.240 0.516 1.00 75.44 109 VAL A O 1
ATOM 823 N N . LEU A 1 110 ? 7.570 10.024 1.402 1.00 81.19 110 LEU A N 1
ATOM 824 C CA . LEU A 1 110 ? 7.997 8.731 1.945 1.00 81.19 110 LEU A CA 1
ATOM 825 C C . LEU A 1 110 ? 7.011 8.194 2.991 1.00 81.19 110 LEU A C 1
ATOM 827 O O . LEU A 1 110 ? 6.667 7.010 2.956 1.00 81.19 110 LEU A O 1
ATOM 831 N N . ALA A 1 111 ? 6.502 9.060 3.872 1.00 84.81 111 ALA A N 1
ATOM 832 C CA . ALA A 1 111 ? 5.481 8.688 4.848 1.00 84.81 111 ALA A CA 1
ATOM 833 C C . ALA A 1 111 ? 4.177 8.222 4.171 1.00 84.81 111 ALA A C 1
ATOM 835 O O . ALA A 1 111 ? 3.532 7.279 4.640 1.00 84.81 111 ALA A O 1
ATOM 836 N N . GLU A 1 112 ? 3.798 8.835 3.044 1.00 83.94 112 GLU A N 1
ATOM 837 C CA . GLU A 1 112 ? 2.614 8.429 2.283 1.00 83.94 112 GLU A CA 1
ATOM 838 C C . GLU A 1 112 ? 2.805 7.064 1.605 1.00 83.94 112 GLU A C 1
ATOM 840 O O . GLU A 1 112 ? 1.887 6.236 1.623 1.00 83.94 112 GLU A O 1
ATOM 845 N N . ILE A 1 113 ? 3.991 6.789 1.049 1.00 80.62 113 ILE A N 1
ATOM 846 C CA . ILE A 1 113 ? 4.328 5.464 0.499 1.00 80.62 113 ILE A CA 1
ATOM 847 C C . ILE A 1 113 ? 4.228 4.403 1.583 1.00 80.62 113 ILE A C 1
ATOM 849 O O . ILE A 1 113 ? 3.603 3.365 1.362 1.00 80.62 113 ILE A O 1
ATOM 853 N N . GLU A 1 114 ? 4.848 4.651 2.738 1.00 85.06 114 GLU A N 1
ATOM 854 C CA . GLU A 1 114 ? 4.851 3.703 3.846 1.00 85.06 114 GLU A CA 1
ATOM 855 C C . GLU A 1 114 ? 3.414 3.384 4.267 1.00 85.06 114 GLU A C 1
ATOM 857 O O . GLU A 1 114 ? 3.036 2.212 4.347 1.00 85.06 114 GLU A O 1
ATOM 862 N N . LEU A 1 115 ? 2.585 4.418 4.450 1.00 89.12 115 LEU A N 1
ATOM 863 C CA . LEU A 1 115 ? 1.169 4.264 4.770 1.00 89.12 115 LEU A CA 1
ATOM 864 C C . LEU A 1 115 ? 0.448 3.408 3.720 1.00 89.12 115 LEU A C 1
ATOM 866 O O . LEU A 1 115 ? -0.199 2.423 4.073 1.00 89.12 115 LEU A O 1
ATOM 870 N N . ARG A 1 116 ? 0.580 3.732 2.429 1.00 85.31 116 ARG A N 1
ATOM 871 C CA . ARG A 1 116 ? -0.059 2.970 1.341 1.00 85.31 116 ARG A CA 1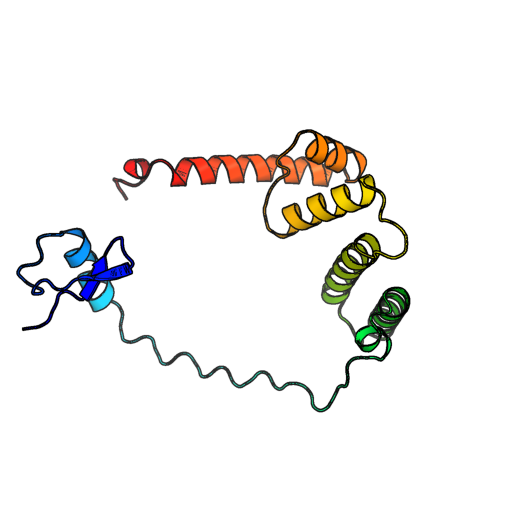
ATOM 872 C C . ARG A 1 116 ? 0.404 1.513 1.317 1.00 85.31 116 ARG A C 1
ATOM 874 O O . ARG A 1 116 ? -0.430 0.620 1.180 1.00 85.31 116 ARG A O 1
ATOM 881 N N . GLY A 1 117 ? 1.702 1.269 1.492 1.00 82.88 117 GLY A N 1
ATOM 882 C CA . GLY A 1 117 ? 2.276 -0.073 1.554 1.00 82.88 117 GLY A CA 1
ATOM 883 C C . GLY A 1 117 ? 1.677 -0.897 2.692 1.00 82.88 117 GLY A C 1
ATOM 884 O O . GLY A 1 117 ? 1.23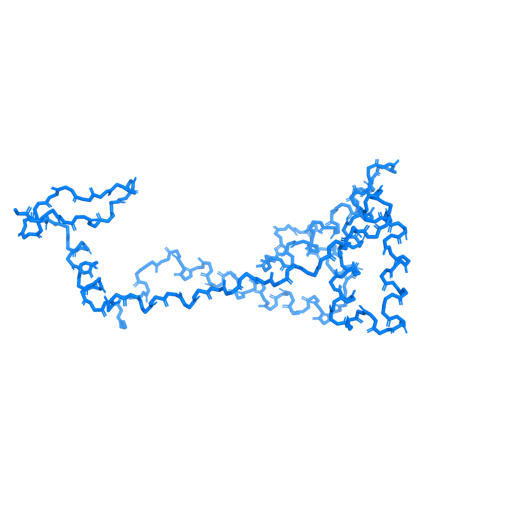1 -2.022 2.469 1.00 82.88 117 GLY A O 1
ATOM 885 N N . ARG A 1 118 ? 1.572 -0.320 3.895 1.00 90.88 118 ARG A N 1
ATOM 886 C CA . ARG A 1 118 ? 0.929 -0.980 5.044 1.00 90.88 118 ARG A CA 1
ATOM 887 C C . ARG A 1 118 ? -0.513 -1.376 4.736 1.00 90.88 118 ARG A C 1
ATOM 889 O O . ARG A 1 118 ? -0.866 -2.542 4.904 1.00 90.88 118 ARG A O 1
ATOM 896 N N . LEU A 1 119 ? -1.310 -0.443 4.212 1.00 87.06 119 LEU A N 1
ATOM 897 C CA . LEU A 1 119 ? -2.713 -0.698 3.874 1.00 87.06 119 LEU A CA 1
ATOM 898 C C . LEU A 1 119 ? -2.857 -1.820 2.832 1.00 87.06 119 LEU A C 1
ATOM 900 O O . LEU A 1 119 ? -3.704 -2.696 2.992 1.00 87.06 119 LEU A O 1
ATOM 904 N N . MET A 1 120 ? -2.000 -1.851 1.803 1.00 81.88 120 MET A N 1
ATOM 905 C CA . MET A 1 120 ? -1.995 -2.919 0.789 1.00 81.88 120 MET A CA 1
ATOM 906 C C . MET A 1 120 ? -1.657 -4.299 1.359 1.00 81.88 120 MET A C 1
ATOM 908 O O . MET A 1 120 ? -2.153 -5.308 0.861 1.00 81.88 120 MET A O 1
ATOM 912 N N . HIS A 1 121 ? -0.821 -4.352 2.395 1.00 83.06 121 HIS A N 1
ATOM 913 C CA . HIS A 1 121 ? -0.445 -5.593 3.074 1.00 83.06 121 HIS A CA 1
ATOM 914 C C . HIS A 1 121 ? -1.432 -6.036 4.143 1.00 83.06 121 HIS A C 1
ATOM 916 O O . HIS A 1 121 ? -1.182 -7.016 4.844 1.00 83.06 121 HIS A O 1
ATOM 922 N N . GLY A 1 122 ? -2.547 -5.332 4.287 1.00 83.75 122 GLY A N 1
ATOM 923 C CA . GLY A 1 122 ? -3.471 -5.654 5.342 1.00 83.75 122 GLY A CA 1
ATOM 924 C C . GLY A 1 122 ? -2.907 -5.312 6.735 1.00 83.75 122 GLY A C 1
ATOM 925 O O . GLY A 1 122 ? -3.222 -5.994 7.707 1.00 83.75 122 GLY A O 1
ATOM 926 N N . LEU A 1 123 ? -2.112 -4.245 6.851 1.00 90.38 123 LEU A N 1
ATOM 927 C CA . LEU A 1 123 ? -1.733 -3.660 8.134 1.00 90.38 123 LEU A CA 1
ATOM 928 C C . LEU A 1 123 ? -2.360 -2.266 8.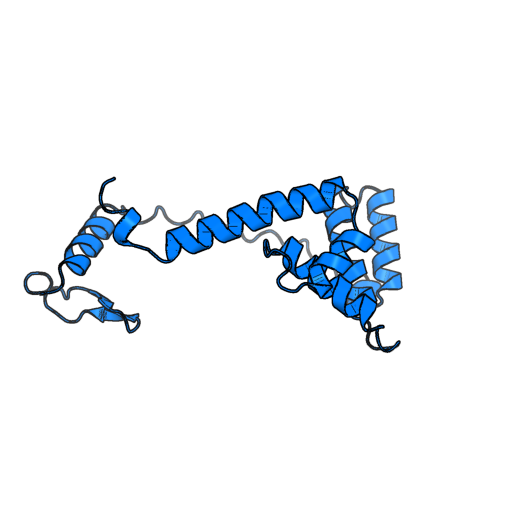323 1.00 90.38 123 LEU A C 1
ATOM 930 O O . LEU A 1 123 ? -2.159 -1.392 7.473 1.00 90.38 123 LEU A O 1
ATOM 934 N N . PRO A 1 124 ? -3.074 -2.008 9.434 1.00 94.31 124 PRO A N 1
ATOM 935 C CA . PRO A 1 124 ? -3.589 -0.674 9.714 1.00 94.31 124 PRO A CA 1
ATOM 936 C C . PRO A 1 124 ? -2.451 0.320 10.043 1.00 94.31 124 PRO A C 1
ATOM 938 O O . PRO A 1 124 ? -1.310 -0.088 10.333 1.00 94.31 124 PRO A O 1
ATOM 941 N N . PRO A 1 125 ? -2.735 1.639 10.009 1.00 96.19 125 PRO A N 1
ATOM 942 C CA . PRO A 1 125 ? -1.813 2.662 10.498 1.00 96.19 125 PRO A CA 1
ATOM 943 C C . PRO A 1 125 ? -1.419 2.395 11.958 1.00 96.19 125 PRO A C 1
ATOM 945 O O . PRO A 1 125 ? -2.276 2.150 12.804 1.00 96.19 125 PRO A O 1
ATOM 948 N N . SER A 1 126 ? -0.123 2.447 12.263 1.00 94.38 126 SER A N 1
ATOM 949 C CA . SER A 1 126 ? 0.413 2.122 13.596 1.00 94.38 126 SER A CA 1
ATOM 950 C C . SER A 1 126 ? 0.804 3.335 14.433 1.00 94.38 126 SER A C 1
ATOM 952 O O . SER A 1 126 ? 1.109 3.185 15.612 1.00 94.38 126 SER A O 1
ATOM 954 N N . THR A 1 127 ? 0.842 4.532 13.845 1.00 96.25 127 THR A N 1
ATOM 955 C CA . THR A 1 127 ? 1.247 5.755 14.552 1.00 96.25 127 THR A CA 1
ATOM 956 C C . THR A 1 127 ? 0.211 6.868 14.382 1.00 96.25 127 THR A C 1
ATOM 958 O O . THR A 1 127 ? -0.485 6.906 13.364 1.00 96.25 127 THR A O 1
ATOM 961 N N . PRO A 1 128 ? 0.115 7.821 15.332 1.00 96.75 128 PRO A N 1
ATOM 962 C CA . PRO A 1 128 ? -0.759 8.986 15.179 1.00 96.75 128 PRO A CA 1
ATOM 963 C C . PRO A 1 128 ? -0.467 9.797 13.909 1.00 96.75 128 PRO A C 1
ATOM 965 O O . PRO A 1 128 ? -1.390 10.280 13.261 1.00 96.75 128 PRO A O 1
ATOM 968 N N . GLY A 1 129 ? 0.808 9.895 13.515 1.00 95.62 129 GLY A N 1
ATOM 969 C CA . GLY A 1 129 ? 1.211 10.571 12.279 1.00 95.62 129 GLY A CA 1
ATOM 970 C C . GLY A 1 129 ? 0.644 9.897 11.029 1.00 95.62 129 GLY A C 1
ATOM 971 O O . GLY A 1 129 ? 0.123 10.578 10.152 1.00 95.62 129 GLY A O 1
ATOM 972 N N . GLN A 1 130 ? 0.657 8.562 10.977 1.00 94.94 130 GLN A N 1
ATOM 973 C CA . GLN A 1 130 ? 0.063 7.809 9.869 1.00 94.94 130 GLN A CA 1
ATOM 974 C C . GLN A 1 130 ? -1.465 7.957 9.818 1.00 94.94 130 GLN A C 1
ATOM 976 O O . GLN A 1 130 ? -2.026 8.036 8.729 1.00 94.94 130 GLN A O 1
ATOM 981 N N . TRP A 1 131 ? -2.141 8.042 10.970 1.00 97.06 131 TRP A N 1
ATOM 982 C CA . TRP A 1 131 ? -3.582 8.319 11.021 1.00 97.06 131 TRP A CA 1
ATOM 983 C C . TRP A 1 131 ? -3.925 9.718 10.504 1.00 97.06 131 TRP A C 1
ATOM 985 O O . TRP A 1 131 ? -4.816 9.852 9.672 1.00 97.06 131 TRP A O 1
ATOM 995 N N . ASN A 1 132 ? -3.182 10.743 10.924 1.00 96.69 132 ASN A N 1
ATOM 996 C CA . ASN A 1 132 ? -3.366 12.103 10.414 1.00 96.69 132 ASN A CA 1
ATOM 997 C C . ASN A 1 132 ? -3.083 12.185 8.900 1.00 96.69 132 ASN A C 1
ATOM 999 O O . ASN A 1 132 ? -3.799 12.839 8.143 1.00 96.69 132 ASN A O 1
ATOM 1003 N N . LEU A 1 133 ? -2.057 11.474 8.426 1.00 92.62 133 LEU A N 1
ATOM 1004 C CA . LEU A 1 133 ? -1.746 11.407 7.000 1.00 92.62 133 LEU A CA 1
ATOM 1005 C C . LEU A 1 133 ? -2.855 10.703 6.201 1.00 92.62 133 LEU A C 1
ATOM 1007 O O . LEU A 1 133 ? -3.211 11.146 5.113 1.00 92.62 133 LEU A O 1
ATOM 1011 N N . LEU A 1 134 ? -3.453 9.645 6.753 1.00 93.25 134 LEU A N 1
ATOM 1012 C CA . LEU A 1 134 ? -4.612 8.985 6.156 1.00 93.25 134 LEU A CA 1
ATOM 1013 C C . LEU A 1 134 ? -5.797 9.956 6.024 1.00 93.25 134 LEU A C 1
ATOM 1015 O O . LEU A 1 134 ? -6.382 10.069 4.951 1.00 93.25 134 LEU A O 1
ATOM 1019 N N . GLU A 1 135 ? -6.125 10.684 7.092 1.00 95.50 135 GLU A N 1
ATOM 1020 C CA . GLU A 1 135 ? -7.249 11.631 7.126 1.00 95.50 135 GLU A CA 1
ATOM 1021 C C . GLU A 1 135 ? -7.078 12.814 6.171 1.00 95.50 135 GLU A C 1
ATOM 1023 O O . GLU A 1 135 ? -8.057 13.320 5.630 1.00 95.50 135 GLU A O 1
ATOM 1028 N N . THR A 1 136 ? -5.839 13.244 5.936 1.00 93.06 136 THR A N 1
ATOM 1029 C CA . THR A 1 136 ? -5.540 14.360 5.027 1.00 93.06 136 THR A CA 1
ATOM 1030 C C . THR A 1 136 ? -5.488 13.949 3.556 1.00 93.06 136 THR A C 1
ATOM 1032 O O . THR A 1 136 ? -5.722 14.787 2.686 1.00 93.06 136 THR A O 1
ATOM 1035 N N . ARG A 1 137 ? -5.167 12.683 3.252 1.00 85.62 137 ARG A N 1
ATOM 1036 C CA . ARG A 1 137 ? -4.909 12.215 1.876 1.00 85.62 137 ARG A CA 1
ATOM 1037 C C . ARG A 1 137 ? -6.011 11.338 1.283 1.00 85.62 137 ARG A C 1
ATOM 1039 O O . ARG A 1 137 ? -6.043 11.166 0.065 1.00 85.62 137 ARG A O 1
ATOM 1046 N N . PHE A 1 138 ? -6.891 10.770 2.104 1.00 86.56 138 PHE A N 1
ATOM 1047 C CA . PHE A 1 138 ? -7.920 9.823 1.668 1.00 86.56 138 PHE A CA 1
ATOM 1048 C C . PHE A 1 138 ? -9.330 10.367 1.909 1.00 86.56 138 PHE A C 1
ATOM 1050 O O . PHE A 1 138 ? -9.537 11.293 2.689 1.00 86.56 138 PHE A O 1
ATOM 1057 N N . SER A 1 139 ? -10.317 9.793 1.215 1.00 90.75 139 SER A N 1
ATOM 1058 C CA . SER A 1 139 ? -11.717 10.175 1.410 1.00 90.75 139 SER A CA 1
ATOM 1059 C C . SER A 1 139 ? -12.235 9.719 2.776 1.00 90.75 139 SER A C 1
ATOM 1061 O O . SER A 1 139 ? -11.721 8.765 3.367 1.00 90.75 139 SER A O 1
ATOM 1063 N N . VAL A 1 140 ? -13.296 10.367 3.259 1.00 93.69 140 VAL A N 1
ATOM 1064 C CA . VAL A 1 140 ? -13.926 10.034 4.547 1.00 93.69 140 VAL A CA 1
ATOM 1065 C C . VAL A 1 140 ? -14.398 8.578 4.582 1.00 93.69 140 VAL A C 1
ATOM 1067 O O . VAL A 1 140 ? -14.268 7.904 5.605 1.00 93.69 140 VAL A O 1
ATOM 1070 N N . GLU A 1 141 ? -14.896 8.056 3.463 1.00 90.25 141 GLU A N 1
ATOM 1071 C CA . GLU A 1 141 ? -15.339 6.668 3.330 1.00 90.25 141 GLU A CA 1
ATOM 1072 C C . GLU A 1 141 ? -14.165 5.695 3.480 1.00 90.25 141 GLU A C 1
ATOM 1074 O O . GLU A 1 141 ? -14.263 4.724 4.229 1.00 90.25 141 GLU A O 1
ATOM 1079 N N . ALA A 1 142 ? -13.033 5.979 2.827 1.00 88.81 142 ALA A N 1
ATOM 1080 C CA . ALA A 1 142 ? -11.830 5.161 2.942 1.00 88.81 142 ALA A CA 1
ATOM 1081 C C . ALA A 1 142 ? -11.275 5.178 4.374 1.00 88.81 142 ALA A C 1
ATOM 1083 O O . ALA A 1 142 ? -10.947 4.126 4.918 1.00 88.81 142 ALA A O 1
ATOM 1084 N N . VAL A 1 143 ? -11.227 6.351 5.015 1.00 94.62 143 VAL A N 1
ATOM 1085 C CA . VAL A 1 143 ? -10.818 6.485 6.423 1.00 94.62 143 VAL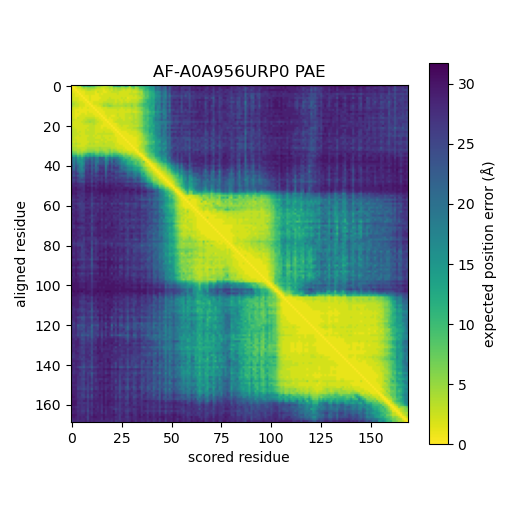 A CA 1
ATOM 1086 C C . VAL A 1 143 ? -11.734 5.662 7.332 1.00 94.62 143 VAL A C 1
ATOM 1088 O O . VAL A 1 143 ? -11.253 4.938 8.203 1.00 94.62 143 VAL A O 1
ATOM 1091 N N . THR A 1 144 ? -13.048 5.740 7.119 1.00 94.12 144 THR A N 1
ATOM 1092 C CA . THR A 1 144 ? -14.045 4.988 7.897 1.00 94.12 144 THR A CA 1
ATOM 1093 C C . THR A 1 144 ? -13.830 3.484 7.764 1.00 94.12 144 THR A C 1
ATOM 1095 O O . THR A 1 144 ? -13.831 2.763 8.763 1.00 94.12 144 THR A O 1
ATOM 1098 N N . GLU A 1 145 ? -13.586 3.010 6.546 1.00 92.00 145 GLU A N 1
ATOM 1099 C CA . GLU A 1 145 ? -13.337 1.596 6.285 1.00 92.00 145 GLU A CA 1
ATOM 1100 C C . GLU A 1 145 ? -12.022 1.118 6.911 1.00 92.00 145 GLU A C 1
ATOM 1102 O O . GLU A 1 145 ? -11.993 0.076 7.566 1.00 92.00 145 GLU A O 1
ATOM 1107 N N . VAL A 1 146 ? -10.948 1.906 6.808 1.00 94.56 146 VAL A N 1
ATOM 1108 C CA . VAL A 1 146 ? -9.663 1.590 7.452 1.00 94.56 146 VAL A CA 1
ATOM 1109 C C . VAL A 1 146 ? -9.810 1.530 8.975 1.00 94.56 146 VAL A C 1
ATOM 1111 O O . VAL A 1 146 ? -9.223 0.653 9.604 1.00 94.56 146 VAL A O 1
ATOM 1114 N N . ARG A 1 147 ? -10.630 2.398 9.583 1.00 95.44 147 ARG A N 1
ATOM 1115 C CA . ARG A 1 147 ? -10.937 2.345 11.025 1.00 95.44 147 ARG A CA 1
ATOM 1116 C C . ARG A 1 147 ? -11.709 1.084 11.409 1.00 95.44 147 ARG A C 1
ATOM 1118 O O . ARG A 1 147 ? -11.343 0.428 12.381 1.00 95.44 147 ARG A O 1
ATOM 1125 N N . ARG A 1 148 ? -12.746 0.728 10.642 1.00 92.38 148 ARG A N 1
ATOM 1126 C CA . ARG A 1 148 ? -13.516 -0.512 10.843 1.00 92.38 148 ARG A CA 1
ATOM 1127 C C . ARG A 1 148 ? -12.600 -1.728 10.802 1.00 92.38 148 ARG A C 1
ATOM 1129 O O . ARG A 1 148 ? -12.691 -2.617 11.641 1.00 92.38 148 ARG A O 1
ATOM 1136 N N . TRP A 1 149 ? -11.708 -1.743 9.827 1.00 91.81 149 TRP A N 1
ATOM 1137 C CA . TRP A 1 149 ? -10.773 -2.825 9.627 1.00 91.81 149 TRP A CA 1
ATOM 1138 C C . TRP A 1 149 ? -9.670 -2.892 10.697 1.00 91.81 149 TRP A C 1
ATOM 1140 O O . TRP A 1 149 ? -9.363 -3.983 11.170 1.00 91.81 149 TRP A O 1
ATOM 1150 N N . ALA A 1 150 ? -9.132 -1.755 11.151 1.00 92.94 150 ALA A N 1
ATOM 1151 C CA . ALA A 1 150 ? -8.176 -1.714 12.260 1.00 92.94 150 ALA A CA 1
ATOM 1152 C C . ALA A 1 150 ? -8.755 -2.338 13.543 1.00 92.94 150 ALA A C 1
ATOM 1154 O O . ALA A 1 150 ? -8.070 -3.110 14.209 1.00 92.94 150 ALA A O 1
ATOM 1155 N N . ALA A 1 151 ? -10.036 -2.088 13.835 1.00 91.69 151 ALA A N 1
ATOM 1156 C CA . ALA A 1 151 ? -10.722 -2.705 14.970 1.00 91.69 151 ALA A CA 1
ATOM 1157 C C . ALA A 1 151 ? -10.826 -4.239 14.843 1.00 91.69 151 ALA A C 1
ATOM 1159 O O . ALA A 1 151 ? -10.681 -4.949 15.835 1.00 91.69 151 ALA A O 1
ATOM 1160 N N . LEU A 1 152 ? -11.045 -4.760 13.628 1.00 87.12 152 LEU A N 1
ATOM 1161 C CA . LEU A 1 152 ? -11.036 -6.207 13.373 1.00 87.12 152 LEU A CA 1
ATOM 1162 C C . LEU A 1 152 ? -9.637 -6.800 13.568 1.00 87.12 152 LEU A C 1
ATOM 1164 O O . LEU A 1 152 ? -9.499 -7.839 14.202 1.00 87.12 152 LEU A O 1
ATOM 1168 N N . PHE A 1 153 ? -8.603 -6.119 13.072 1.00 85.38 153 PHE A N 1
ATOM 1169 C CA . PHE A 1 153 ? -7.214 -6.547 13.240 1.00 85.38 153 PHE A CA 1
ATOM 1170 C C . PHE A 1 153 ? -6.810 -6.629 14.722 1.00 85.38 153 PHE A C 1
ATOM 1172 O O . PHE A 1 153 ? -6.146 -7.578 15.131 1.00 85.38 153 PHE A O 1
ATOM 1179 N N . GLU A 1 154 ? -7.227 -5.658 15.539 1.00 84.31 154 GLU A N 1
ATOM 1180 C CA . GLU A 1 154 ? -6.993 -5.672 16.989 1.00 84.31 154 GLU A CA 1
ATOM 1181 C C . GLU A 1 154 ? -7.748 -6.809 17.692 1.00 84.31 154 GLU A C 1
ATOM 1183 O O . GLU A 1 154 ? -7.182 -7.463 18.570 1.00 84.31 154 GLU A O 1
ATOM 1188 N N . ALA A 1 155 ? -8.993 -7.081 17.290 1.00 79.56 155 ALA A N 1
ATOM 1189 C CA . ALA A 1 155 ? -9.774 -8.197 17.821 1.00 79.56 155 ALA A CA 1
ATOM 1190 C C . ALA A 1 155 ? -9.126 -9.556 17.494 1.00 79.56 155 ALA A C 1
ATOM 1192 O O . ALA A 1 155 ? -8.926 -10.371 18.393 1.00 79.56 155 ALA A O 1
ATOM 1193 N N . ASP A 1 156 ? -8.703 -9.762 16.243 1.00 72.50 156 ASP A N 1
ATOM 1194 C CA . ASP A 1 156 ? -8.005 -10.981 15.816 1.00 72.50 156 ASP A CA 1
ATOM 1195 C C . ASP A 1 156 ? -6.660 -11.153 16.544 1.00 72.50 156 ASP A C 1
ATOM 1197 O O . ASP A 1 156 ? -6.274 -12.264 16.917 1.00 72.50 156 ASP A O 1
ATOM 1201 N N . ALA A 1 157 ? -5.932 -10.056 16.782 1.00 70.00 157 ALA A N 1
ATOM 1202 C CA . ALA A 1 157 ? -4.679 -10.095 17.530 1.00 70.00 157 ALA A CA 1
ATOM 1203 C C . ALA A 1 157 ? -4.886 -10.543 18.987 1.00 70.00 157 ALA A C 1
ATOM 1205 O O . ALA A 1 157 ? -4.024 -11.226 19.538 1.00 70.00 157 ALA A O 1
ATOM 1206 N N . LEU A 1 158 ? -6.020 -10.198 19.604 1.00 60.66 158 LEU A N 1
ATOM 1207 C CA . LEU A 1 158 ? -6.376 -10.643 20.954 1.00 60.66 158 LEU A CA 1
ATOM 1208 C C . LEU A 1 158 ? -6.766 -12.127 20.984 1.00 60.66 158 LEU A C 1
ATOM 1210 O O . LEU A 1 158 ? -6.332 -12.843 21.889 1.00 60.66 158 LEU A O 1
ATOM 1214 N N . ASP A 1 159 ? -7.494 -12.608 19.973 1.00 57.47 159 ASP A N 1
ATOM 1215 C CA . ASP A 1 159 ? -7.899 -14.017 19.867 1.00 57.47 159 ASP A CA 1
ATOM 1216 C C . ASP A 1 159 ? -6.692 -14.965 19.755 1.00 57.47 159 ASP A C 1
ATOM 1218 O O . ASP A 1 159 ? -6.708 -16.072 20.292 1.00 57.47 159 ASP A O 1
ATOM 1222 N N . VAL A 1 160 ? -5.595 -14.540 19.120 1.00 56.59 160 VAL A N 1
ATOM 1223 C CA . VAL A 1 160 ? -4.372 -15.358 18.995 1.00 56.59 160 VAL A CA 1
ATOM 1224 C C . VAL A 1 160 ? -3.560 -15.418 20.300 1.00 56.59 160 VAL A C 1
ATOM 1226 O O . VAL A 1 160 ? -2.808 -16.373 20.516 1.00 56.59 160 VAL A O 1
ATOM 1229 N N . VAL A 1 161 ? -3.698 -14.425 21.185 1.00 55.97 161 VAL A N 1
ATOM 1230 C CA . VAL A 1 161 ? -2.878 -14.300 22.404 1.00 55.97 161 VAL A CA 1
ATOM 1231 C C . VAL A 1 161 ? -3.415 -15.144 23.564 1.00 55.97 161 VAL A C 1
ATOM 1233 O O . VAL A 1 161 ? -2.622 -15.556 24.413 1.00 55.97 161 VAL A O 1
ATOM 1236 N N . ASP A 1 162 ? -4.707 -15.490 23.577 1.00 53.41 162 ASP A N 1
ATOM 1237 C CA . ASP A 1 162 ? -5.280 -16.392 24.581 1.00 53.41 162 ASP A CA 1
ATOM 1238 C C . ASP A 1 162 ? -5.705 -17.755 23.993 1.00 53.41 162 ASP A C 1
ATOM 1240 O O . ASP A 1 162 ? -6.880 -17.989 23.692 1.00 53.41 162 ASP A O 1
ATOM 1244 N N . PRO A 1 163 ? -4.781 -18.731 23.895 1.00 55.59 163 PRO A N 1
ATOM 1245 C CA . PRO A 1 163 ? -5.114 -20.086 23.461 1.00 55.59 163 PRO A CA 1
ATOM 1246 C C . PRO A 1 163 ? -6.096 -20.820 24.394 1.00 55.59 163 PRO A C 1
ATOM 1248 O O . PRO A 1 163 ? -6.496 -21.945 24.081 1.00 55.59 163 PRO A O 1
ATOM 1251 N N . SER A 1 164 ? -6.488 -20.241 25.538 1.00 60.88 164 SER A N 1
ATOM 1252 C CA . SER A 1 164 ? -7.526 -20.807 26.402 1.00 60.88 164 SER A CA 1
ATOM 1253 C C . SER A 1 164 ? -8.954 -20.564 25.891 1.00 60.88 164 SER A C 1
ATOM 1255 O O . SER A 1 164 ? -9.835 -21.354 26.233 1.00 60.88 164 SER A O 1
ATOM 1257 N N . LEU A 1 165 ? -9.174 -19.588 24.996 1.00 55.38 165 LEU A N 1
ATOM 1258 C CA . LEU A 1 165 ? -10.492 -19.284 24.411 1.00 55.38 165 LEU A CA 1
ATOM 1259 C C . LEU A 1 165 ? -10.990 -20.338 23.401 1.00 55.38 165 LEU A C 1
ATOM 1261 O O . LEU A 1 165 ? -12.183 -20.405 23.113 1.00 55.38 165 LEU A O 1
ATOM 1265 N N . PHE A 1 166 ? -10.114 -21.222 22.910 1.00 57.19 166 PHE A N 1
ATOM 1266 C CA . PHE A 1 166 ? -10.460 -22.284 21.950 1.00 57.19 166 PHE A CA 1
ATOM 1267 C C . PHE A 1 166 ? -10.659 -23.669 22.586 1.00 57.19 166 PHE A C 1
ATOM 1269 O O . PHE A 1 166 ? -10.575 -24.681 21.890 1.00 57.19 166 PHE A O 1
ATOM 1276 N N . ARG A 1 167 ? -10.868 -23.762 23.908 1.00 53.28 167 ARG A N 1
ATOM 1277 C CA . ARG A 1 167 ? -10.874 -25.067 24.594 1.00 53.28 167 ARG A CA 1
ATOM 1278 C C . ARG A 1 167 ? -12.091 -25.962 24.336 1.00 53.28 167 ARG A C 1
ATOM 1280 O O . ARG A 1 167 ? -11.927 -27.164 24.510 1.00 53.28 167 ARG A O 1
ATOM 1287 N N . ASP A 1 168 ? -13.221 -25.447 23.844 1.00 53.22 168 ASP A N 1
ATOM 1288 C CA . ASP A 1 168 ? -14.467 -26.231 23.748 1.00 53.22 168 ASP A CA 1
ATOM 1289 C C . ASP A 1 168 ? -15.194 -26.114 22.387 1.00 53.22 168 ASP A C 1
ATOM 1291 O O . ASP A 1 168 ? -16.373 -25.758 22.327 1.00 53.22 168 ASP A O 1
ATOM 1295 N N . ARG A 1 169 ? -14.515 -26.421 21.273 1.00 46.66 169 ARG A N 1
ATOM 1296 C CA . ARG A 1 169 ? -15.178 -26.725 19.988 1.00 46.66 169 ARG A CA 1
ATOM 1297 C C . ARG A 1 169 ? -14.664 -28.018 19.371 1.00 46.66 169 ARG A C 1
ATOM 1299 O O . ARG A 1 169 ? -13.428 -28.213 19.357 1.00 46.66 169 ARG A O 1
#

Solvent-accessible surface area (backbone atoms only — not comparable to full-atom values): 10261 Å² total; per-residue (Å²): 132,62,56,48,55,37,73,42,99,86,71,45,62,35,79,42,45,54,95,69,49,91,52,69,68,46,55,56,51,52,52,56,55,70,71,49,64,79,73,70,77,70,74,76,72,69,75,76,79,71,73,75,91,67,72,66,57,66,34,63,72,69,66,36,62,72,51,39,52,52,51,53,51,51,27,47,74,72,66,74,39,52,74,71,56,48,54,53,50,54,52,51,48,53,46,49,63,45,63,40,72,90,75,62,54,51,70,70,48,46,52,50,46,52,49,52,52,34,52,76,71,75,37,66,75,86,45,73,67,46,48,53,50,44,62,76,74,46,54,71,68,56,47,52,50,50,52,58,48,38,55,51,53,54,52,53,56,52,60,71,72,43,76,73,80,68,74,86,123